Protein AF-A0A8H6K1X6-F1 (afdb_monomer)

Sequence (132 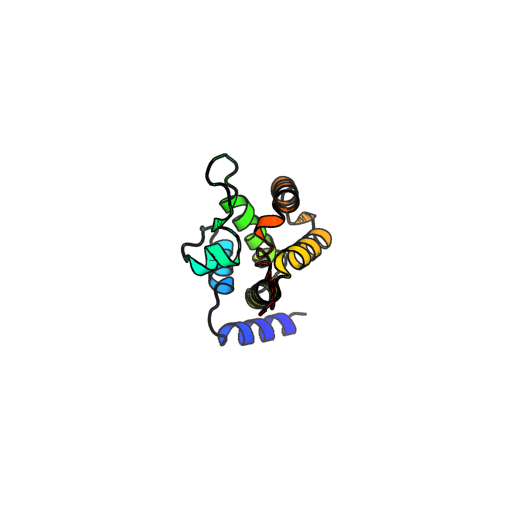aa):
DHDGIIAHKTACRNRPKTTADKIALAARKLSLPTDFEALDDYGFNLCNYGFYPRDDFILLTLYRNLIVHLLVTPHELDTWMKLGELYERIDAKIKARPDRFAPETLRWFAENEAVFKPEDSDDSDDMDSGDE

Foldseek 3Di:
DVVVVVVVVVVVVPDPDDLLNQLLVCLVVLHQRPDPVNCQLQLVVVWDCPDPPGRSSLSSPLSNLCCPVVVNDSVNCVVCSVVQNNLVVSVVSCVVCVVSHDPVSVVSSVVPVVSSGDPPPPPPPPPPPDDD

Radius of gyration: 17.41 Å; Cα contacts (8 Å, |Δi|>4): 111; chains: 1; bounding box: 44×34×60 Å

Mean predicted aligned error: 9.52 Å

Secondary structure (DSSP, 8-state):
--HHHHHHHHHTTSSPP-HHHHHHHHHHHT-----HHHHHHTTGGGS-TTSSSPHHHHHHHHHHIIIIIS---HHHHHHHHHTT-HHHHHHHHHHH-GGGS-HHHHHHHHH-GGGTS---------------

pLDDT: mean 81.53, std 15.99, range [44.44, 95.38]

Solvent-accessible surface area (backbone atoms only — not comparable to full-atom values): 7829 Å² total; per-residue (Å²): 126,71,65,65,57,54,56,50,56,55,60,67,68,76,52,83,86,50,50,33,45,50,48,50,52,17,28,75,67,77,41,82,73,87,50,69,67,39,28,52,75,67,21,51,72,70,37,56,85,84,51,88,78,47,39,53,59,45,52,41,49,51,51,22,32,39,39,72,74,66,61,48,43,44,62,59,51,40,50,26,46,78,68,59,37,38,47,64,55,50,50,53,52,38,73,76,46,53,89,69,53,55,72,66,49,54,51,49,52,72,75,44,53,73,43,40,43,72,80,75,76,78,80,74,78,74,76,81,81,71,92,130

Structure (mmCIF, N/CA/C/O backbone):
data_AF-A0A8H6K1X6-F1
#
_entry.id   AF-A0A8H6K1X6-F1
#
loop_
_atom_site.group_PDB
_atom_site.id
_atom_site.type_symbol
_atom_site.label_atom_id
_atom_site.label_alt_id
_atom_site.label_comp_id
_atom_site.label_asym_id
_atom_site.label_entity_id
_atom_site.label_seq_id
_atom_site.pdbx_PDB_ins_code
_atom_site.Cartn_x
_atom_site.Cartn_y
_atom_site.Cartn_z
_atom_site.occupancy
_atom_site.B_iso_or_equiv
_atom_site.auth_seq_id
_atom_site.auth_comp_id
_atom_site.auth_asym_id
_atom_site.auth_atom_id
_atom_site.pdbx_PDB_model_num
ATOM 1 N N . ASP A 1 1 ? -14.385 -19.433 -5.708 1.00 48.19 1 ASP A N 1
ATOM 2 C CA . ASP A 1 1 ? -15.309 -18.956 -4.664 1.00 48.19 1 ASP A CA 1
ATOM 3 C C . ASP A 1 1 ? -15.897 -17.587 -4.942 1.00 48.19 1 ASP A C 1
ATOM 5 O O . ASP A 1 1 ? -15.207 -16.587 -4.807 1.00 48.19 1 ASP A O 1
ATOM 9 N N . HIS A 1 2 ? -17.166 -17.542 -5.351 1.00 44.44 2 HIS A N 1
ATOM 10 C CA . HIS A 1 2 ? -17.943 -16.297 -5.431 1.00 44.44 2 HIS A CA 1
ATOM 11 C C . HIS A 1 2 ? -18.624 -15.955 -4.089 1.00 44.44 2 HIS A C 1
ATOM 13 O O . HIS A 1 2 ? -18.756 -14.777 -3.764 1.00 44.44 2 HIS A O 1
ATOM 19 N N . ASP A 1 3 ? -18.969 -16.957 -3.272 1.00 45.53 3 ASP A N 1
ATOM 20 C CA . ASP A 1 3 ? -19.626 -16.780 -1.967 1.00 45.53 3 ASP A CA 1
ATOM 21 C C . ASP A 1 3 ? -18.763 -16.044 -0.932 1.00 45.53 3 ASP A C 1
ATOM 23 O O . ASP A 1 3 ? -19.227 -15.095 -0.293 1.00 45.53 3 ASP A O 1
ATOM 27 N N . GLY A 1 4 ? -17.474 -16.385 -0.830 1.00 47.84 4 GLY A N 1
ATOM 28 C CA . GLY A 1 4 ? -16.546 -15.697 0.076 1.00 47.84 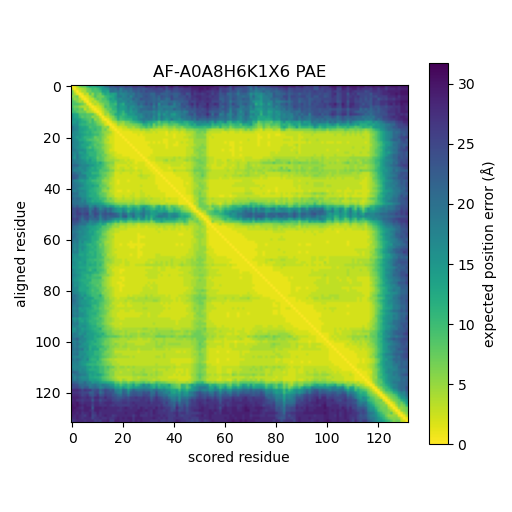4 GLY A CA 1
ATOM 29 C C . GLY A 1 4 ? -16.380 -14.201 -0.236 1.00 47.84 4 GLY A C 1
ATOM 30 O O . GLY A 1 4 ? -16.221 -13.384 0.670 1.00 47.84 4 GLY A O 1
ATOM 31 N N . ILE A 1 5 ? -16.503 -13.813 -1.511 1.00 52.94 5 ILE A N 1
ATOM 32 C CA . ILE A 1 5 ? -16.363 -12.419 -1.966 1.00 52.94 5 ILE A CA 1
ATOM 33 C C . ILE A 1 5 ? -17.585 -11.577 -1.553 1.00 52.94 5 ILE A C 1
ATOM 35 O O . ILE A 1 5 ? -17.444 -10.392 -1.232 1.00 52.94 5 ILE A O 1
ATOM 39 N N . ILE A 1 6 ? -18.787 -12.166 -1.534 1.00 56.28 6 ILE A N 1
ATOM 40 C CA . ILE A 1 6 ? -20.033 -11.468 -1.170 1.00 56.28 6 ILE A CA 1
ATOM 41 C C . ILE A 1 6 ? -20.145 -11.304 0.353 1.00 56.28 6 ILE A C 1
ATOM 43 O O . ILE A 1 6 ? -20.452 -10.204 0.829 1.00 56.28 6 ILE A O 1
ATOM 47 N N . ALA A 1 7 ? -19.821 -12.346 1.126 1.00 56.34 7 ALA A N 1
ATOM 48 C CA . ALA A 1 7 ? -19.815 -12.272 2.589 1.00 56.34 7 ALA A CA 1
ATOM 49 C C . ALA A 1 7 ? -18.802 -11.226 3.092 1.00 56.34 7 ALA A C 1
ATOM 51 O O . ALA A 1 7 ? -19.131 -10.374 3.922 1.00 56.34 7 ALA A O 1
ATOM 52 N N . HIS A 1 8 ? -17.609 -11.203 2.492 1.00 54.75 8 HIS A N 1
ATOM 53 C CA . HIS A 1 8 ? -16.573 -10.230 2.816 1.00 54.75 8 HIS A CA 1
ATOM 54 C C . HIS A 1 8 ? -16.977 -8.781 2.467 1.00 54.75 8 HIS A C 1
ATOM 56 O O . HIS A 1 8 ? -16.786 -7.869 3.275 1.00 54.75 8 HIS A O 1
ATOM 62 N N . LYS A 1 9 ? -17.603 -8.546 1.300 1.00 53.41 9 LYS A N 1
ATOM 63 C CA . LYS A 1 9 ? -18.116 -7.213 0.915 1.00 53.41 9 LYS A CA 1
ATOM 64 C C . LYS A 1 9 ? -19.128 -6.652 1.914 1.00 53.41 9 LYS A C 1
ATOM 66 O O . LYS A 1 9 ? -19.183 -5.438 2.102 1.00 53.41 9 LYS A O 1
ATOM 71 N N . THR A 1 10 ? -19.930 -7.520 2.522 1.00 56.00 10 THR A N 1
ATOM 72 C CA . THR A 1 10 ? -20.971 -7.122 3.477 1.00 56.00 10 THR A CA 1
ATOM 73 C C . THR A 1 10 ? -20.365 -6.796 4.844 1.00 56.00 10 THR A C 1
ATOM 75 O O . THR A 1 10 ? -20.689 -5.758 5.417 1.00 56.00 10 THR A O 1
ATOM 78 N N . ALA A 1 11 ? -19.404 -7.599 5.314 1.00 57.91 11 ALA A N 1
ATOM 79 C CA . ALA A 1 11 ? -18.666 -7.338 6.554 1.00 57.91 11 ALA A CA 1
ATOM 80 C C . ALA A 1 11 ? -17.832 -6.044 6.485 1.00 57.91 11 ALA A C 1
ATOM 82 O O . ALA A 1 11 ? -17.849 -5.239 7.415 1.00 57.91 11 ALA A O 1
ATOM 83 N N . CYS A 1 12 ? -17.187 -5.772 5.346 1.00 54.72 12 CYS A N 1
ATOM 84 C CA . CYS A 1 12 ? -16.440 -4.529 5.135 1.00 54.72 12 CYS A CA 1
ATOM 85 C C . CYS A 1 12 ? -17.311 -3.264 5.095 1.00 54.72 12 CYS A C 1
ATOM 87 O O . CYS A 1 12 ? -16.778 -2.165 5.219 1.00 54.72 12 CYS A O 1
ATOM 89 N N . ARG A 1 13 ? -18.633 -3.378 4.912 1.00 57.31 13 ARG A N 1
ATOM 90 C CA . ARG A 1 13 ? -19.526 -2.216 4.769 1.00 57.31 13 ARG A CA 1
ATOM 91 C C . ARG A 1 13 ? -19.979 -1.611 6.102 1.00 57.31 13 ARG A C 1
ATOM 93 O O . ARG A 1 13 ? -20.333 -0.439 6.115 1.00 57.31 13 ARG A O 1
ATOM 100 N N . ASN A 1 14 ? -19.947 -2.389 7.188 1.00 64.06 14 ASN A N 1
ATOM 101 C CA . ASN A 1 14 ? -20.456 -1.995 8.512 1.00 64.06 14 ASN A CA 1
ATOM 102 C C . ASN A 1 14 ? -19.356 -1.735 9.552 1.00 64.06 14 ASN A C 1
ATOM 104 O O . ASN A 1 14 ? -19.660 -1.458 10.710 1.00 64.06 14 ASN A O 1
ATOM 108 N N . ARG A 1 15 ? -18.084 -1.836 9.161 1.00 70.25 15 ARG A N 1
ATOM 109 C CA . ARG A 1 15 ? -16.957 -1.545 10.049 1.00 70.25 15 ARG A CA 1
ATOM 110 C C . ARG A 1 15 ? -16.674 -0.034 10.114 1.00 70.25 15 ARG A C 1
ATOM 112 O O . ARG A 1 15 ? -16.996 0.676 9.156 1.00 70.25 15 ARG A O 1
ATOM 119 N N . PRO A 1 16 ? -16.054 0.465 11.199 1.00 76.81 16 PRO A N 1
ATOM 120 C CA . PRO A 1 16 ? -15.550 1.833 11.235 1.00 76.81 16 PRO A CA 1
ATOM 121 C C . PRO A 1 16 ? -14.569 2.041 10.079 1.00 76.81 16 PRO A C 1
ATOM 123 O O . PRO A 1 16 ? -13.739 1.170 9.818 1.00 76.81 16 PRO A O 1
ATOM 126 N N . LYS A 1 17 ? -14.668 3.177 9.380 1.00 82.25 17 LYS A N 1
ATOM 127 C CA . LYS A 1 17 ? -13.692 3.526 8.342 1.00 82.25 17 LYS A CA 1
ATOM 128 C C . LYS A 1 17 ? -12.340 3.767 8.999 1.00 82.25 17 LYS A C 1
ATOM 130 O O . LYS A 1 17 ? -12.258 4.613 9.887 1.00 82.25 17 LYS A O 1
ATOM 135 N N . THR A 1 18 ? -11.311 3.073 8.538 1.00 90.69 18 THR A N 1
ATOM 136 C CA . THR A 1 18 ? -9.938 3.258 9.021 1.00 90.69 18 THR A CA 1
ATOM 137 C C . THR A 1 18 ? -9.101 4.040 8.011 1.00 90.69 18 THR A C 1
ATOM 139 O O . THR A 1 18 ? -9.555 4.341 6.900 1.00 90.69 18 THR A O 1
ATOM 142 N N . THR A 1 19 ? -7.872 4.395 8.374 1.00 92.00 19 THR A N 1
ATOM 143 C CA . THR A 1 19 ? -6.892 5.002 7.459 1.00 92.00 19 THR A CA 1
ATOM 144 C C . THR A 1 19 ? -6.629 4.119 6.235 1.00 92.00 19 THR A C 1
ATOM 146 O O . THR A 1 19 ? -6.544 4.624 5.114 1.00 92.00 19 THR A O 1
ATOM 149 N N . ALA A 1 20 ? -6.689 2.794 6.400 1.00 93.50 20 ALA A N 1
ATOM 150 C CA . ALA A 1 20 ? -6.627 1.824 5.306 1.00 93.50 20 ALA A CA 1
ATOM 151 C C . ALA A 1 20 ? -7.738 2.015 4.260 1.00 93.50 20 ALA A C 1
ATOM 153 O O . ALA A 1 20 ? -7.506 1.857 3.060 1.00 93.50 20 ALA A O 1
ATOM 154 N N . ASP A 1 21 ? -8.961 2.366 4.683 1.00 92.56 21 ASP A N 1
ATOM 155 C CA . ASP A 1 21 ? -10.063 2.645 3.753 1.00 92.56 21 ASP A CA 1
ATOM 156 C C . ASP A 1 21 ? -9.790 3.910 2.929 1.00 92.56 21 ASP A C 1
ATOM 158 O O . ASP A 1 21 ? -10.169 3.978 1.753 1.00 92.56 21 ASP A O 1
ATOM 162 N N . LYS A 1 22 ? -9.108 4.898 3.522 1.00 93.75 22 LYS A N 1
ATOM 163 C CA . LYS A 1 22 ? -8.698 6.132 2.840 1.00 93.75 22 LYS A CA 1
ATOM 164 C C . LYS A 1 22 ? -7.627 5.822 1.787 1.00 93.75 22 LYS A C 1
ATOM 166 O O . LYS A 1 22 ? -7.799 6.224 0.633 1.00 93.75 22 LYS A O 1
ATOM 171 N N . ILE A 1 23 ? -6.613 5.018 2.130 1.00 94.12 23 ILE A N 1
ATOM 172 C CA . ILE A 1 23 ? -5.607 4.526 1.172 1.00 94.12 23 ILE A CA 1
ATOM 173 C C . ILE A 1 23 ? -6.254 3.705 0.063 1.00 94.12 23 ILE A C 1
ATOM 175 O O . ILE A 1 23 ? -5.981 3.926 -1.116 1.00 94.12 23 ILE A O 1
ATOM 179 N N . ALA A 1 24 ? -7.179 2.806 0.400 1.00 93.00 24 ALA A N 1
ATOM 180 C CA . ALA A 1 24 ? -7.838 1.993 -0.609 1.00 93.00 24 ALA A CA 1
ATOM 181 C C . ALA A 1 24 ? -8.686 2.815 -1.580 1.00 93.00 24 ALA A C 1
ATOM 183 O O . ALA A 1 24 ? -8.737 2.510 -2.776 1.00 93.00 24 ALA A O 1
ATOM 184 N N . LEU A 1 25 ? -9.336 3.874 -1.096 1.00 93.19 25 LEU A N 1
ATOM 185 C CA . LEU A 1 25 ? -10.061 4.808 -1.948 1.00 93.19 25 LEU A CA 1
ATOM 186 C C . LEU A 1 25 ? -9.110 5.588 -2.867 1.00 93.19 25 LEU A C 1
ATOM 188 O O . LEU A 1 25 ? -9.385 5.686 -4.065 1.00 93.19 25 LEU A O 1
ATOM 192 N N . ALA A 1 26 ? -8.010 6.105 -2.318 1.00 92.94 26 ALA A N 1
ATOM 193 C CA . ALA A 1 26 ? -6.971 6.838 -3.037 1.00 92.94 26 ALA A CA 1
ATOM 194 C C . ALA A 1 26 ? -6.344 5.979 -4.153 1.00 92.94 26 ALA A C 1
ATOM 196 O O . ALA A 1 26 ? -6.370 6.348 -5.330 1.00 92.94 26 ALA A O 1
ATOM 197 N N . ALA A 1 27 ? -5.919 4.762 -3.811 1.00 93.56 27 ALA A N 1
ATOM 198 C CA . ALA A 1 27 ? -5.325 3.795 -4.728 1.00 93.56 27 ALA A CA 1
ATOM 199 C C . ALA A 1 27 ? -6.274 3.390 -5.870 1.00 93.56 27 ALA A C 1
ATOM 201 O O . ALA A 1 27 ? -5.864 3.297 -7.029 1.00 93.56 27 ALA A O 1
ATOM 202 N N . ARG A 1 28 ? -7.570 3.201 -5.579 1.00 91.88 28 ARG A N 1
ATOM 203 C CA . ARG A 1 28 ? -8.588 2.910 -6.607 1.00 91.88 28 ARG A CA 1
ATOM 204 C C . ARG A 1 28 ? -8.820 4.080 -7.557 1.00 91.88 28 ARG A C 1
ATOM 206 O O . ARG A 1 28 ? -9.112 3.853 -8.729 1.00 91.88 28 ARG A O 1
ATOM 213 N N . LYS A 1 29 ? -8.720 5.310 -7.052 1.00 92.25 29 LYS A N 1
ATOM 214 C CA . LYS A 1 29 ? -8.906 6.541 -7.828 1.00 92.25 29 LYS A CA 1
ATOM 215 C C . LYS A 1 29 ? -7.641 7.013 -8.538 1.00 92.25 29 LYS A C 1
ATOM 217 O O . LYS A 1 29 ? -7.743 7.954 -9.317 1.00 92.25 29 LYS A O 1
ATOM 222 N N . LEU A 1 30 ? -6.489 6.378 -8.290 1.00 89.94 30 LEU A N 1
ATOM 223 C CA . LEU A 1 30 ? -5.181 6.871 -8.738 1.00 89.94 30 LEU A CA 1
ATOM 224 C C . LEU A 1 30 ? -4.942 8.331 -8.309 1.00 89.94 30 LEU A C 1
ATOM 226 O O . LEU A 1 30 ? -4.379 9.131 -9.050 1.00 89.94 30 LEU A O 1
ATOM 230 N N . SER A 1 31 ? -5.397 8.678 -7.106 1.00 93.12 31 SER A N 1
ATOM 231 C CA . SER A 1 31 ? -5.205 9.993 -6.497 1.00 93.12 31 SER A CA 1
ATOM 232 C C . SER A 1 31 ? -4.390 9.838 -5.224 1.00 93.12 31 SER A C 1
ATOM 234 O O . SER A 1 31 ? -4.642 8.894 -4.479 1.00 93.12 31 SER A O 1
ATOM 236 N N . LEU A 1 32 ? -3.473 10.763 -4.945 1.00 88.38 32 LEU A N 1
ATOM 237 C CA . LEU A 1 32 ? -2.723 10.752 -3.690 1.00 88.38 32 LEU A CA 1
ATOM 238 C C . LEU A 1 32 ? -3.669 10.881 -2.480 1.00 88.38 32 LEU A C 1
ATOM 240 O O . LEU A 1 32 ? -4.692 11.573 -2.582 1.00 88.38 32 LEU A O 1
ATOM 244 N N . PRO A 1 33 ? -3.369 10.216 -1.350 1.00 90.00 33 PRO A N 1
ATOM 245 C CA . PRO A 1 33 ? -4.098 10.445 -0.112 1.00 90.00 33 PRO A CA 1
ATOM 246 C C . PRO A 1 33 ? -3.879 11.887 0.361 1.00 90.00 33 PRO A C 1
ATOM 248 O O . PRO A 1 33 ? -2.831 12.477 0.130 1.00 90.00 33 PRO A O 1
ATOM 251 N N . THR A 1 34 ? -4.875 12.462 1.029 1.00 89.56 34 THR A N 1
ATOM 252 C CA . THR A 1 34 ? -4.790 13.819 1.606 1.00 89.56 34 THR A CA 1
ATOM 253 C C . THR A 1 34 ? -4.935 13.818 3.123 1.00 89.56 34 THR A C 1
ATOM 255 O O . THR A 1 34 ? -4.933 14.870 3.750 1.00 89.56 34 THR A O 1
ATOM 258 N N . ASP A 1 35 ? -5.177 12.648 3.702 1.00 91.88 35 ASP A N 1
ATOM 259 C CA . ASP A 1 35 ? -5.427 12.481 5.122 1.00 91.88 35 ASP A CA 1
ATOM 260 C C . ASP A 1 35 ? -4.106 12.218 5.838 1.00 91.88 35 ASP A C 1
ATOM 262 O O . ASP A 1 35 ? -3.455 11.224 5.541 1.00 91.88 35 ASP A O 1
ATOM 266 N N . PHE A 1 36 ? -3.717 13.111 6.749 1.00 88.88 36 PHE A N 1
ATOM 267 C CA . PHE A 1 36 ? -2.400 13.079 7.392 1.00 88.88 36 PHE A CA 1
ATOM 268 C C . PHE A 1 36 ? -2.121 11.779 8.148 1.00 88.88 36 PHE A C 1
ATOM 270 O O . PHE A 1 36 ? -1.032 11.240 8.020 1.00 88.88 36 PHE A O 1
ATOM 277 N N . GLU A 1 37 ? -3.113 11.254 8.867 1.00 90.12 37 GLU A N 1
ATOM 278 C CA . GLU A 1 37 ? -3.000 9.989 9.603 1.00 90.12 37 GLU A CA 1
ATOM 279 C C . GLU A 1 37 ? -2.757 8.818 8.637 1.00 90.12 37 GLU A C 1
ATOM 281 O O . GLU A 1 37 ? -1.836 8.035 8.815 1.00 90.12 37 GLU A O 1
ATOM 286 N N . ALA A 1 38 ? -3.508 8.749 7.532 1.00 91.62 38 ALA A N 1
ATOM 287 C CA . ALA A 1 38 ? -3.285 7.721 6.516 1.00 91.62 38 ALA A CA 1
ATOM 288 C C . ALA A 1 38 ? -1.967 7.889 5.746 1.00 91.62 38 ALA A C 1
ATOM 290 O O . ALA A 1 38 ? -1.437 6.906 5.234 1.00 91.62 38 ALA A O 1
ATOM 291 N N . LEU A 1 39 ? -1.459 9.114 5.607 1.00 90.75 39 LEU A N 1
ATOM 292 C CA . LEU A 1 39 ? -0.151 9.342 4.998 1.00 90.75 39 LEU A CA 1
ATOM 293 C C . LEU A 1 39 ? 0.976 8.823 5.896 1.00 90.75 39 LEU A C 1
ATOM 295 O O . LEU A 1 39 ? 1.951 8.281 5.379 1.00 90.75 39 LEU A O 1
ATOM 299 N N . ASP A 1 40 ? 0.818 8.961 7.209 1.00 90.25 40 ASP A N 1
ATOM 300 C CA . ASP A 1 40 ? 1.775 8.498 8.208 1.00 90.25 40 ASP A CA 1
ATOM 301 C C . ASP A 1 40 ? 1.770 6.970 8.324 1.00 90.25 40 ASP A C 1
ATOM 303 O O . ASP A 1 40 ? 2.762 6.327 7.986 1.00 90.25 40 ASP A O 1
ATOM 307 N N . ASP A 1 41 ? 0.602 6.388 8.624 1.00 90.75 41 ASP A N 1
ATOM 308 C CA . ASP A 1 41 ? 0.385 4.945 8.825 1.00 90.75 41 ASP A CA 1
ATOM 309 C C . ASP A 1 41 ? 0.899 4.066 7.672 1.00 90.75 41 ASP A C 1
ATOM 311 O O . ASP A 1 41 ? 1.191 2.884 7.849 1.00 90.75 41 ASP A O 1
ATOM 315 N N . TYR A 1 42 ? 0.924 4.617 6.457 1.00 91.50 42 TYR A N 1
ATOM 316 C CA . TYR A 1 42 ? 1.245 3.884 5.232 1.00 91.50 42 TYR A CA 1
ATOM 317 C C . TYR A 1 42 ? 2.519 4.368 4.542 1.00 91.50 42 TYR A C 1
ATOM 319 O O . TYR A 1 42 ? 2.774 3.942 3.410 1.00 91.50 42 TYR A O 1
ATOM 327 N N . GLY A 1 43 ? 3.299 5.230 5.202 1.00 89.56 43 GLY A N 1
ATOM 328 C CA . GLY A 1 43 ? 4.649 5.600 4.777 1.00 89.56 43 GLY A CA 1
ATOM 329 C C . GLY A 1 43 ? 4.731 6.660 3.671 1.00 89.56 43 GLY A C 1
ATOM 330 O O . GLY A 1 43 ? 5.805 6.925 3.132 1.00 89.56 43 GLY A O 1
ATOM 331 N N . PHE A 1 44 ? 3.626 7.326 3.326 1.00 89.75 44 PHE A N 1
ATOM 332 C CA . PHE A 1 44 ? 3.656 8.432 2.360 1.00 89.75 44 PHE A CA 1
ATOM 333 C C . PHE A 1 44 ? 4.403 9.660 2.902 1.00 89.75 44 PHE A C 1
ATOM 335 O O . PHE A 1 44 ? 4.992 10.404 2.120 1.00 89.75 44 PHE A O 1
ATOM 342 N N . ASN A 1 45 ? 4.427 9.870 4.223 1.00 87.62 45 ASN A N 1
ATOM 343 C CA . ASN A 1 45 ? 5.232 10.935 4.839 1.00 87.62 45 ASN A CA 1
ATOM 344 C C . ASN A 1 45 ? 6.746 10.689 4.714 1.00 87.62 45 ASN A C 1
ATOM 346 O O . ASN A 1 45 ? 7.517 11.646 4.723 1.00 87.62 45 ASN A O 1
ATOM 350 N N . LEU A 1 46 ? 7.157 9.428 4.554 1.00 85.31 46 LEU A N 1
ATOM 351 C CA . LEU A 1 46 ? 8.556 9.013 4.427 1.00 85.31 46 LEU A CA 1
ATOM 352 C C . LEU A 1 46 ? 9.048 9.004 2.969 1.00 85.31 46 LEU A C 1
ATOM 354 O O . LEU A 1 46 ? 10.237 8.825 2.716 1.00 85.31 46 LEU A O 1
ATOM 358 N N . CYS A 1 47 ? 8.149 9.208 2.001 1.00 84.00 47 CYS A N 1
ATOM 359 C CA . CYS A 1 47 ? 8.498 9.284 0.585 1.00 84.00 47 CYS A CA 1
ATOM 360 C C . CYS A 1 47 ? 9.320 10.545 0.282 1.00 84.00 47 CYS A C 1
ATOM 362 O O . CYS A 1 47 ? 8.976 11.648 0.715 1.00 84.00 47 CYS A O 1
ATOM 364 N N . ASN A 1 48 ? 10.377 10.418 -0.526 1.00 72.19 48 ASN A N 1
ATOM 365 C CA . ASN A 1 48 ? 11.163 11.572 -0.934 1.00 72.19 48 ASN A CA 1
ATOM 366 C C . ASN A 1 48 ? 10.461 12.313 -2.084 1.00 72.19 48 ASN A C 1
ATOM 368 O O . ASN A 1 48 ? 10.350 11.830 -3.210 1.00 72.19 48 ASN A O 1
ATOM 372 N N . TYR A 1 49 ? 10.015 13.540 -1.818 1.00 65.94 49 TYR A N 1
ATOM 373 C CA . TYR A 1 49 ? 9.345 14.390 -2.810 1.00 65.94 49 TYR A CA 1
ATOM 374 C C . TYR A 1 49 ? 10.309 15.018 -3.839 1.00 65.94 49 TYR A C 1
ATOM 376 O O . TYR A 1 49 ? 9.868 15.739 -4.739 1.00 65.94 49 TYR A O 1
ATOM 384 N N . GLY A 1 50 ? 11.621 14.794 -3.693 1.00 51.66 50 GLY A N 1
ATOM 385 C CA . GLY A 1 50 ? 12.666 15.581 -4.348 1.00 51.66 50 GLY A CA 1
ATOM 386 C C . GLY A 1 50 ? 13.034 15.204 -5.787 1.00 51.66 50 GLY A C 1
ATOM 387 O O . GLY A 1 50 ? 13.508 16.080 -6.509 1.00 51.66 50 GLY A O 1
ATOM 388 N N . PHE A 1 51 ? 12.835 13.961 -6.244 1.00 54.38 51 PHE A N 1
ATOM 389 C CA . PHE A 1 51 ? 13.280 13.526 -7.581 1.00 54.38 51 PHE A CA 1
ATOM 390 C C . PHE A 1 51 ? 12.295 12.577 -8.277 1.00 54.38 51 PHE A C 1
ATOM 392 O O . PHE A 1 51 ? 11.472 11.935 -7.640 1.00 54.38 51 PHE A O 1
ATOM 399 N N . TYR A 1 52 ? 12.343 12.546 -9.615 1.00 52.56 52 TYR A N 1
ATOM 400 C CA . TYR A 1 52 ? 11.536 11.648 -10.445 1.00 52.56 52 TYR A CA 1
ATOM 401 C C . TYR A 1 52 ? 12.221 10.276 -10.575 1.00 52.56 52 TYR A C 1
ATOM 403 O O . TYR A 1 52 ? 13.428 10.255 -10.832 1.00 52.56 52 TYR A O 1
ATOM 411 N N . PRO A 1 53 ? 11.482 9.153 -10.516 1.00 60.69 53 PRO A N 1
ATOM 412 C CA . PRO A 1 53 ? 10.037 9.034 -10.277 1.00 60.69 53 PRO A CA 1
ATOM 413 C C . PRO A 1 53 ? 9.657 9.441 -8.850 1.00 60.69 53 PRO A C 1
ATOM 415 O O . PRO A 1 53 ? 10.406 9.185 -7.919 1.00 60.69 53 PRO A O 1
ATOM 418 N N . ARG A 1 54 ? 8.498 10.094 -8.685 1.00 80.88 54 ARG A N 1
ATOM 419 C CA . ARG A 1 54 ? 8.053 10.499 -7.348 1.00 80.88 54 ARG A CA 1
ATOM 420 C C . ARG A 1 54 ? 7.668 9.258 -6.539 1.00 80.88 54 ARG A C 1
ATOM 422 O O . ARG A 1 54 ? 6.783 8.504 -6.956 1.00 80.88 54 ARG A O 1
ATOM 429 N N . ASP A 1 55 ? 8.332 9.074 -5.404 1.00 84.81 55 ASP A N 1
ATOM 430 C CA . ASP A 1 55 ? 8.173 7.922 -4.508 1.00 84.81 55 ASP A CA 1
ATOM 431 C C . ASP A 1 55 ? 6.713 7.697 -4.090 1.00 84.81 55 ASP A C 1
ATOM 433 O O . ASP A 1 55 ? 6.220 6.570 -4.092 1.00 84.81 55 ASP A O 1
ATOM 437 N N . ASP A 1 56 ? 5.977 8.783 -3.844 1.00 87.88 56 ASP A N 1
ATOM 438 C CA . ASP A 1 56 ? 4.558 8.766 -3.479 1.00 87.88 56 ASP A CA 1
ATOM 439 C C . ASP A 1 56 ? 3.669 8.094 -4.547 1.00 87.88 56 ASP A C 1
ATOM 441 O O . ASP A 1 56 ? 2.735 7.353 -4.224 1.00 87.88 56 ASP A O 1
ATOM 445 N N . PHE A 1 57 ? 3.975 8.282 -5.833 1.00 89.94 57 PHE A N 1
ATOM 446 C CA . PHE A 1 57 ? 3.277 7.631 -6.941 1.00 89.94 57 PHE A CA 1
ATOM 447 C C . PHE A 1 57 ? 3.661 6.158 -7.090 1.00 89.94 57 PHE A C 1
ATOM 449 O O . PHE A 1 57 ? 2.801 5.343 -7.457 1.00 89.94 57 PHE A O 1
ATOM 456 N N . ILE A 1 58 ? 4.915 5.795 -6.807 1.00 91.31 58 ILE A N 1
ATOM 457 C CA . ILE A 1 58 ? 5.341 4.389 -6.796 1.00 91.31 58 ILE A CA 1
ATOM 458 C C . ILE A 1 58 ? 4.622 3.650 -5.666 1.00 91.31 58 ILE A C 1
ATOM 460 O O . ILE A 1 58 ? 4.006 2.607 -5.913 1.00 91.31 58 ILE A O 1
ATOM 464 N N . LEU A 1 59 ? 4.605 4.233 -4.469 1.00 92.75 59 LEU A N 1
ATOM 465 C CA . LEU A 1 59 ? 3.911 3.704 -3.301 1.00 92.75 59 LEU A CA 1
ATOM 466 C C . LEU A 1 59 ? 2.396 3.592 -3.538 1.00 92.75 59 LEU A C 1
ATOM 468 O O . LEU A 1 59 ? 1.791 2.546 -3.286 1.00 92.75 59 LEU A O 1
ATOM 472 N N . LEU A 1 60 ? 1.770 4.617 -4.127 1.00 93.50 60 LEU A N 1
ATOM 473 C CA . LEU A 1 60 ? 0.356 4.568 -4.514 1.00 93.50 60 LEU A CA 1
ATOM 474 C C . LEU A 1 60 ? 0.075 3.432 -5.509 1.00 93.50 60 LEU A C 1
ATOM 476 O O . LEU A 1 60 ? -0.943 2.740 -5.406 1.00 93.50 60 LEU A O 1
ATOM 480 N N . THR A 1 61 ? 0.973 3.229 -6.475 1.00 92.81 61 THR A N 1
ATOM 481 C CA . THR A 1 61 ? 0.857 2.157 -7.473 1.00 92.81 61 THR A CA 1
ATOM 482 C C . THR A 1 61 ? 0.994 0.781 -6.826 1.00 92.81 61 THR A C 1
ATOM 484 O O . THR A 1 61 ? 0.228 -0.126 -7.160 1.00 92.81 61 TH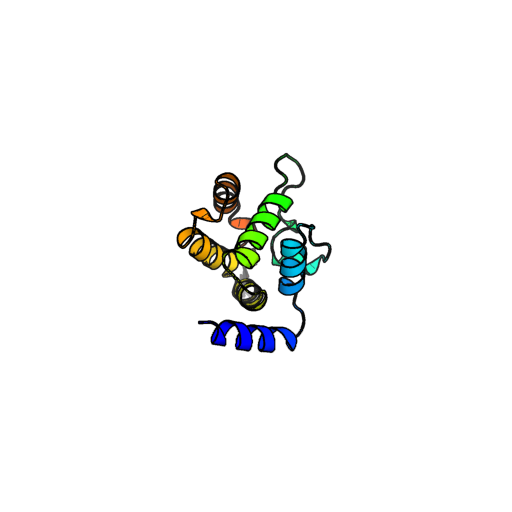R A O 1
ATOM 487 N N . LEU A 1 62 ? 1.899 0.633 -5.856 1.00 94.56 62 LEU A N 1
ATOM 488 C CA . LEU A 1 62 ? 2.043 -0.580 -5.056 1.00 94.56 62 LEU A CA 1
ATOM 489 C C . LEU A 1 62 ? 0.736 -0.912 -4.319 1.00 94.56 62 LEU A C 1
ATOM 491 O O . LEU A 1 62 ? 0.192 -2.006 -4.508 1.00 94.56 62 LEU A O 1
ATOM 495 N N . TYR A 1 63 ? 0.160 0.045 -3.584 1.00 95.38 63 TYR A N 1
ATOM 496 C CA . TYR A 1 63 ? -1.117 -0.159 -2.889 1.00 95.38 63 TYR A CA 1
ATOM 497 C C . TYR A 1 63 ? -2.270 -0.444 -3.854 1.00 95.38 63 TYR A C 1
ATOM 499 O O . TYR A 1 63 ? -3.107 -1.315 -3.599 1.00 95.38 63 TYR A O 1
ATOM 507 N N . ARG A 1 64 ? -2.301 0.216 -5.016 1.00 94.44 64 ARG A N 1
ATOM 508 C CA . ARG A 1 64 ? -3.290 -0.082 -6.059 1.00 94.44 64 ARG A CA 1
ATOM 509 C C . ARG A 1 64 ? -3.178 -1.520 -6.539 1.00 94.44 64 ARG A C 1
ATOM 511 O O . ARG A 1 64 ? -4.209 -2.178 -6.679 1.00 94.44 64 ARG A O 1
ATOM 518 N N . ASN A 1 65 ? -1.971 -2.014 -6.788 1.00 93.50 65 ASN A N 1
ATOM 519 C CA . ASN A 1 65 ? -1.779 -3.379 -7.262 1.00 93.50 65 ASN A CA 1
ATOM 520 C C . ASN A 1 65 ? -2.209 -4.400 -6.202 1.00 93.50 65 ASN A C 1
ATOM 522 O O . ASN A 1 65 ? -2.917 -5.354 -6.533 1.00 93.50 65 ASN A O 1
ATOM 526 N N . LEU A 1 66 ? -1.908 -4.146 -4.926 1.00 94.06 66 LEU A N 1
ATOM 527 C CA . LEU A 1 66 ? -2.402 -4.961 -3.815 1.00 94.06 66 LEU A CA 1
ATOM 528 C C . LEU A 1 66 ? -3.938 -5.010 -3.788 1.00 94.06 66 LEU A C 1
ATOM 530 O O . LEU A 1 66 ? -4.527 -6.089 -3.788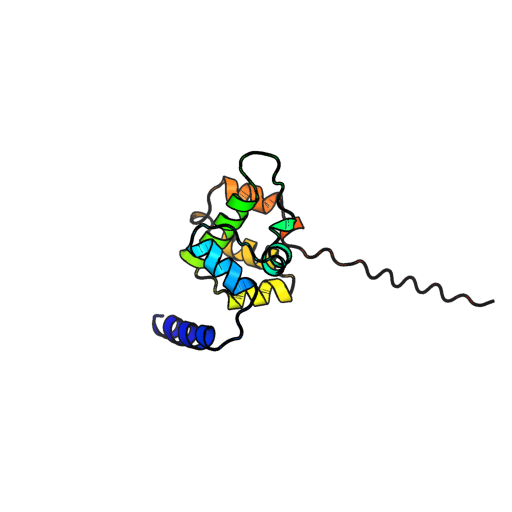 1.00 94.06 66 LEU A O 1
ATOM 534 N N . ILE A 1 67 ? -4.601 -3.855 -3.835 1.00 93.50 67 ILE A N 1
ATOM 535 C CA . ILE A 1 67 ? -6.057 -3.761 -3.647 1.00 93.50 67 ILE A CA 1
ATOM 536 C C . ILE A 1 67 ? -6.847 -4.211 -4.879 1.00 93.50 67 ILE A C 1
ATOM 538 O O . ILE A 1 67 ? -7.874 -4.878 -4.759 1.00 93.50 67 ILE A O 1
ATOM 542 N N . VAL A 1 68 ? -6.413 -3.813 -6.075 1.00 91.19 68 VAL A N 1
ATOM 543 C CA . VAL A 1 68 ? -7.163 -4.031 -7.321 1.00 91.19 68 VAL A CA 1
ATOM 544 C C . VAL A 1 68 ? -6.800 -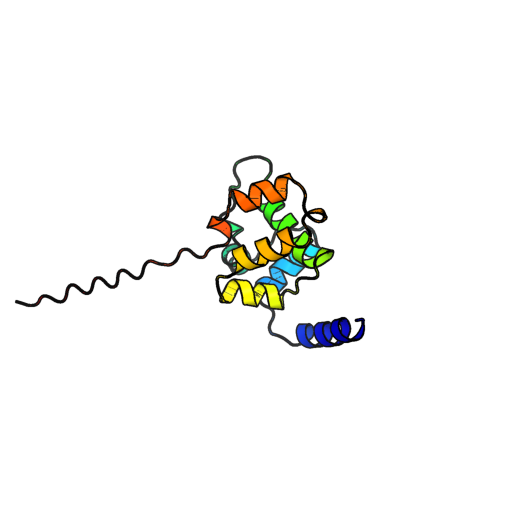5.365 -7.960 1.00 91.19 68 VAL A C 1
ATOM 546 O O . VAL A 1 68 ? -7.684 -6.055 -8.465 1.00 91.19 68 VAL A O 1
ATOM 549 N N . HIS A 1 69 ? -5.518 -5.738 -7.953 1.00 90.00 69 HIS A N 1
ATOM 550 C CA . HIS A 1 69 ? -5.044 -6.929 -8.658 1.00 90.00 69 HIS A CA 1
ATOM 551 C C . HIS A 1 69 ? -4.874 -8.138 -7.740 1.00 90.00 69 HIS A C 1
ATOM 553 O O . HIS A 1 69 ? -5.133 -9.257 -8.182 1.00 90.00 69 HIS A O 1
ATOM 559 N N . LEU A 1 70 ? -4.490 -7.928 -6.478 1.00 91.12 70 LEU A N 1
ATOM 560 C CA . LEU A 1 70 ? -4.339 -9.003 -5.490 1.00 91.12 70 LEU A CA 1
ATOM 561 C C . LEU A 1 70 ? -5.495 -9.087 -4.488 1.00 91.12 70 LEU A C 1
ATOM 563 O O . LEU A 1 70 ? -5.461 -9.932 -3.596 1.00 91.12 70 LEU A O 1
ATOM 567 N N . LEU A 1 71 ? -6.523 -8.252 -4.676 1.00 91.75 71 LEU A N 1
ATOM 568 C CA . LEU A 1 71 ? -7.749 -8.216 -3.878 1.00 91.75 71 LEU A CA 1
ATOM 569 C C . LEU A 1 71 ? -7.499 -8.054 -2.374 1.00 91.75 71 LEU A C 1
ATOM 571 O O . LEU A 1 71 ? -8.324 -8.488 -1.575 1.00 91.75 71 LEU A O 1
ATOM 575 N N . VAL A 1 72 ? -6.387 -7.416 -1.993 1.00 92.06 72 VAL A N 1
ATOM 576 C CA . VAL A 1 72 ? -6.120 -7.061 -0.599 1.00 92.06 72 VAL A CA 1
ATOM 577 C C . VAL A 1 72 ? -7.175 -6.069 -0.151 1.00 92.06 72 VAL A C 1
ATOM 579 O O . VAL A 1 72 ? -7.422 -5.029 -0.771 1.00 92.06 72 VAL A O 1
ATOM 582 N N . THR A 1 73 ? -7.839 -6.423 0.929 1.00 91.75 73 THR A N 1
ATOM 583 C CA . THR A 1 73 ? -8.953 -5.652 1.4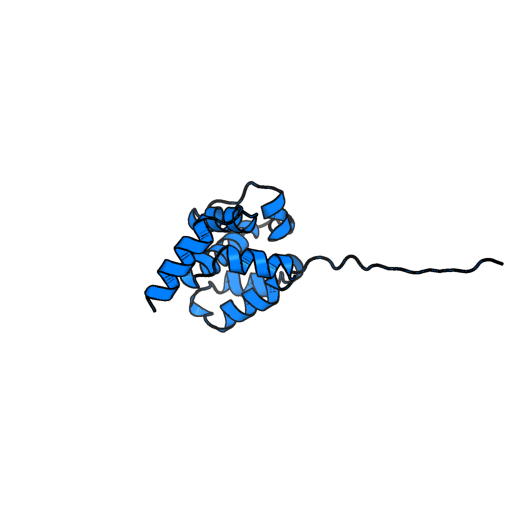46 1.00 91.75 73 THR A CA 1
ATOM 584 C C . THR A 1 73 ? -8.404 -4.572 2.373 1.00 91.75 73 THR A C 1
ATOM 586 O O . THR A 1 73 ? -7.388 -4.788 3.036 1.00 91.75 73 THR A O 1
ATOM 589 N N . PRO A 1 74 ? -9.061 -3.407 2.489 1.00 92.25 74 PRO A N 1
ATOM 590 C CA . PRO A 1 74 ? -8.629 -2.414 3.466 1.00 92.25 74 PRO A CA 1
ATOM 591 C C . PRO A 1 74 ? -8.750 -2.920 4.913 1.00 92.25 74 PRO A C 1
ATOM 593 O O . PRO A 1 74 ? -8.308 -2.243 5.826 1.00 92.25 74 PRO A O 1
ATOM 596 N N . HIS A 1 75 ? -9.365 -4.080 5.166 1.00 90.38 75 HIS A N 1
ATOM 597 C CA . HIS A 1 75 ? -9.312 -4.718 6.477 1.00 90.38 75 HIS A CA 1
ATOM 598 C C . HIS A 1 75 ? -8.019 -5.470 6.712 1.00 90.38 75 HIS A C 1
ATOM 600 O O . HIS A 1 75 ? -7.384 -5.236 7.730 1.00 90.38 75 HIS A O 1
ATOM 606 N N . GLU A 1 76 ? -7.610 -6.304 5.760 1.00 92.06 76 GLU A N 1
ATOM 607 C CA . GLU A 1 76 ? -6.306 -6.960 5.829 1.00 92.06 76 GLU A CA 1
ATOM 608 C C . GLU A 1 76 ? -5.187 -5.926 5.937 1.00 92.06 76 GLU A C 1
ATOM 610 O O . GLU A 1 76 ? -4.316 -6.067 6.784 1.00 92.06 76 GLU A O 1
ATOM 615 N N . LEU A 1 77 ? -5.261 -4.856 5.140 1.00 92.88 77 LEU A N 1
ATOM 616 C CA . LEU A 1 77 ? -4.257 -3.799 5.143 1.00 92.88 77 LEU A CA 1
ATOM 617 C C . LEU A 1 77 ? -4.169 -3.076 6.504 1.00 92.88 77 LEU A C 1
ATOM 619 O O . LEU A 1 77 ? -3.076 -2.897 7.028 1.00 92.88 77 LEU A O 1
ATOM 623 N N . ASP A 1 78 ? -5.319 -2.741 7.100 1.00 92.44 78 ASP A N 1
ATOM 624 C CA . ASP A 1 78 ? -5.408 -2.163 8.451 1.00 92.44 78 ASP A CA 1
ATOM 625 C C . ASP A 1 78 ? -4.832 -3.096 9.522 1.00 92.44 78 ASP A C 1
ATOM 627 O O . ASP A 1 78 ? -4.149 -2.655 10.442 1.00 92.44 78 ASP A O 1
ATOM 631 N N . THR A 1 79 ? -5.100 -4.398 9.401 1.00 92.19 79 THR A N 1
ATOM 632 C CA . THR A 1 79 ? -4.564 -5.408 10.314 1.00 92.19 79 THR A CA 1
ATOM 633 C C . THR A 1 79 ? -3.050 -5.523 10.190 1.00 92.19 79 THR A C 1
ATOM 635 O O . THR A 1 79 ? -2.382 -5.584 11.213 1.00 92.19 79 THR A O 1
ATOM 638 N N . TRP A 1 80 ? -2.496 -5.526 8.976 1.00 93.75 80 TRP A N 1
ATOM 639 C CA . TRP A 1 80 ? -1.044 -5.602 8.786 1.00 93.75 80 TRP A CA 1
ATOM 640 C C . TRP A 1 80 ? -0.336 -4.382 9.365 1.00 93.75 80 TRP A C 1
ATOM 642 O O . TRP A 1 80 ? 0.674 -4.546 10.037 1.00 93.75 80 TRP A O 1
ATOM 652 N N . MET A 1 81 ? -0.902 -3.188 9.166 1.00 92.69 81 MET A N 1
ATOM 653 C CA . MET A 1 81 ? -0.383 -1.951 9.751 1.00 92.69 81 MET A CA 1
ATOM 654 C C . MET A 1 81 ? -0.358 -2.027 11.280 1.00 92.69 81 MET A C 1
ATOM 656 O O . MET A 1 81 ? 0.694 -1.862 11.886 1.00 92.69 81 MET A O 1
ATOM 660 N N . LYS A 1 82 ? -1.479 -2.398 11.908 1.00 89.94 82 LYS A N 1
ATOM 661 C CA . LYS A 1 82 ? -1.579 -2.494 13.376 1.00 89.94 82 LYS A CA 1
ATOM 662 C C . LYS A 1 82 ? -0.687 -3.561 14.003 1.00 89.94 82 LYS A C 1
ATOM 664 O O . LYS A 1 82 ? -0.390 -3.471 15.188 1.00 89.94 82 LYS A O 1
ATOM 669 N N . LEU A 1 83 ? -0.330 -4.592 13.241 1.00 89.88 83 LEU A N 1
ATOM 670 C CA . LEU A 1 83 ? 0.577 -5.648 13.686 1.00 89.88 83 LEU A CA 1
ATOM 671 C C . LEU A 1 83 ? 2.049 -5.330 13.385 1.00 89.88 83 LEU A C 1
ATOM 673 O O . LEU A 1 83 ? 2.903 -6.128 13.752 1.00 89.88 83 LEU A O 1
ATOM 677 N N . GLY A 1 84 ? 2.351 -4.218 12.704 1.00 90.12 84 GLY A N 1
ATOM 678 C CA . GLY A 1 84 ? 3.711 -3.909 12.254 1.00 90.12 84 GLY A CA 1
ATOM 679 C C . GLY A 1 84 ? 4.234 -4.868 11.176 1.00 90.12 84 GLY A C 1
ATOM 680 O O . GLY A 1 84 ? 5.433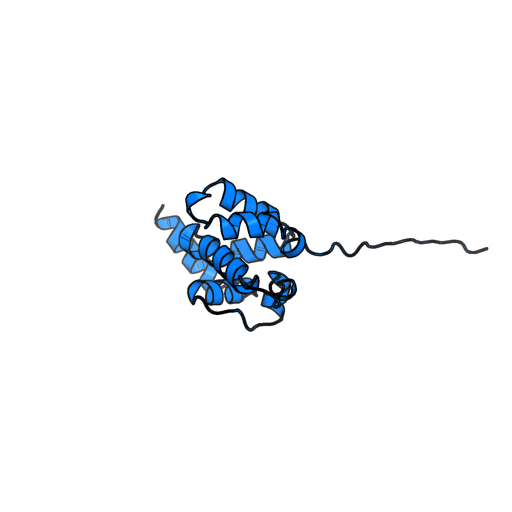 -4.955 10.968 1.00 90.12 84 GLY A O 1
ATOM 681 N N . GLU A 1 85 ? 3.348 -5.590 10.481 1.00 93.81 85 GLU A N 1
ATOM 682 C CA . GLU A 1 85 ? 3.698 -6.627 9.494 1.00 93.81 85 GLU A CA 1
ATOM 683 C C . GLU A 1 85 ? 3.507 -6.146 8.040 1.00 93.81 85 GLU A C 1
ATOM 685 O O . GLU A 1 85 ? 3.318 -6.953 7.122 1.00 93.81 85 GLU A O 1
ATOM 690 N N . LEU A 1 86 ? 3.440 -4.829 7.800 1.00 92.81 86 LEU A N 1
ATOM 691 C CA . LEU A 1 86 ? 3.153 -4.290 6.464 1.00 92.81 86 LEU A CA 1
ATOM 692 C C . LEU A 1 86 ? 4.158 -4.792 5.430 1.00 92.81 86 LEU A C 1
ATOM 694 O O . LEU A 1 86 ? 3.750 -5.299 4.383 1.00 92.81 86 LEU A O 1
ATOM 698 N N . TYR A 1 87 ? 5.451 -4.687 5.730 1.00 93.12 87 TYR A N 1
ATOM 699 C CA . TYR A 1 87 ? 6.504 -5.072 4.802 1.00 93.12 87 TYR A CA 1
ATOM 700 C C . TYR A 1 87 ? 6.429 -6.562 4.444 1.00 93.12 87 TYR A C 1
ATOM 702 O O . TYR A 1 87 ? 6.320 -6.919 3.270 1.00 93.12 87 TYR A O 1
ATOM 710 N N . GLU A 1 88 ? 6.393 -7.439 5.446 1.00 94.44 88 GLU A N 1
ATOM 711 C CA . GLU A 1 88 ? 6.408 -8.894 5.285 1.00 94.44 88 GLU A CA 1
ATOM 712 C C . GLU A 1 88 ? 5.182 -9.383 4.509 1.00 94.44 88 GLU A C 1
ATOM 714 O O . GLU A 1 88 ? 5.269 -10.269 3.651 1.00 94.44 88 GLU A O 1
ATOM 719 N N . ARG A 1 89 ? 4.012 -8.796 4.784 1.00 94.88 89 ARG A N 1
ATOM 720 C CA . ARG A 1 89 ? 2.757 -9.174 4.125 1.00 94.88 89 ARG A CA 1
ATOM 721 C C . ARG A 1 89 ? 2.716 -8.692 2.681 1.00 94.88 89 ARG A C 1
ATOM 723 O O . ARG A 1 89 ? 2.239 -9.432 1.814 1.00 94.88 89 ARG A O 1
ATOM 730 N N . ILE A 1 90 ? 3.225 -7.492 2.406 1.00 94.25 90 ILE A N 1
ATOM 731 C CA . ILE A 1 90 ? 3.340 -6.962 1.044 1.00 94.25 90 ILE A CA 1
ATOM 732 C C . ILE A 1 90 ? 4.357 -7.782 0.244 1.00 94.25 90 ILE A C 1
ATOM 734 O O . ILE A 1 90 ? 4.034 -8.218 -0.864 1.00 94.25 90 ILE A O 1
ATOM 738 N N . ASP A 1 91 ? 5.524 -8.078 0.815 1.00 94.81 91 ASP A N 1
ATOM 739 C CA . ASP A 1 91 ? 6.556 -8.916 0.200 1.00 94.81 91 ASP A CA 1
ATOM 740 C C . ASP A 1 91 ? 6.015 -10.315 -0.140 1.00 94.81 91 ASP A C 1
ATOM 742 O O . ASP A 1 91 ? 6.161 -10.793 -1.267 1.00 94.81 91 ASP A O 1
ATOM 746 N N . ALA A 1 92 ? 5.270 -10.943 0.776 1.00 94.69 92 ALA A N 1
ATOM 747 C CA . ALA A 1 92 ? 4.626 -12.229 0.516 1.00 94.69 92 ALA A CA 1
ATOM 748 C C . ALA A 1 92 ? 3.631 -12.162 -0.661 1.00 94.69 92 ALA A C 1
ATOM 750 O O . ALA A 1 92 ? 3.578 -13.075 -1.494 1.00 94.69 92 ALA A O 1
ATOM 751 N N . LYS A 1 93 ? 2.850 -11.076 -0.769 1.00 93.69 93 LYS A N 1
ATOM 752 C CA . LYS A 1 93 ? 1.911 -10.857 -1.885 1.00 93.69 93 LYS A CA 1
ATOM 753 C C . LYS A 1 93 ? 2.646 -10.622 -3.208 1.00 93.69 93 LYS A C 1
ATOM 755 O O . LYS A 1 93 ? 2.216 -11.157 -4.233 1.00 93.69 93 LYS A O 1
ATOM 760 N N . ILE A 1 94 ? 3.753 -9.882 -3.180 1.00 93.38 94 ILE A N 1
ATOM 761 C CA . ILE A 1 94 ? 4.634 -9.658 -4.330 1.00 93.38 94 ILE A CA 1
ATOM 762 C C . ILE A 1 94 ? 5.247 -10.980 -4.799 1.00 93.38 94 ILE A C 1
ATOM 764 O O . ILE A 1 94 ? 5.101 -11.327 -5.968 1.00 93.38 94 ILE A O 1
ATOM 768 N N . LYS A 1 95 ? 5.855 -11.765 -3.902 1.00 92.75 95 LYS A N 1
ATOM 769 C CA . LYS A 1 95 ? 6.470 -13.065 -4.224 1.00 92.75 95 LYS A CA 1
ATOM 770 C C . LYS A 1 95 ? 5.469 -14.061 -4.803 1.00 92.75 95 LYS A C 1
ATOM 772 O O . LYS A 1 95 ? 5.814 -14.828 -5.699 1.00 92.75 95 LYS A O 1
ATOM 777 N N . ALA A 1 96 ? 4.223 -14.033 -4.332 1.00 92.81 96 ALA A N 1
ATOM 778 C CA . ALA A 1 96 ? 3.167 -14.885 -4.867 1.00 92.81 96 ALA A CA 1
ATOM 779 C C . ALA A 1 96 ? 2.744 -14.494 -6.297 1.00 92.81 96 ALA A C 1
ATOM 781 O O . ALA A 1 96 ? 2.297 -15.357 -7.058 1.00 92.81 96 ALA A O 1
ATOM 782 N N . ARG A 1 97 ? 2.819 -13.202 -6.656 1.00 91.19 97 ARG A N 1
ATOM 783 C CA . ARG A 1 97 ? 2.331 -12.651 -7.936 1.00 91.19 97 ARG A CA 1
ATOM 784 C C . ARG A 1 97 ? 3.198 -11.483 -8.437 1.00 91.19 97 ARG A C 1
ATOM 786 O O . ARG A 1 97 ? 2.699 -10.358 -8.557 1.00 91.19 97 ARG A O 1
ATOM 793 N N . PRO A 1 98 ? 4.478 -11.725 -8.772 1.00 90.75 98 PRO A N 1
ATOM 794 C CA . PRO A 1 98 ? 5.395 -10.661 -9.180 1.00 90.75 98 PRO A CA 1
ATOM 795 C C . PRO A 1 98 ? 5.002 -10.046 -10.531 1.00 90.75 98 PRO A C 1
ATOM 797 O O . PRO A 1 98 ? 5.290 -8.882 -10.785 1.00 90.75 98 PRO A O 1
ATOM 800 N N . ASP A 1 99 ? 4.257 -10.786 -11.363 1.00 91.75 99 ASP A N 1
ATOM 801 C CA . ASP A 1 99 ? 3.715 -10.348 -12.658 1.00 91.75 99 ASP A CA 1
ATOM 802 C C . ASP A 1 99 ? 2.765 -9.142 -12.561 1.00 91.75 99 ASP A C 1
ATOM 804 O O . ASP A 1 99 ? 2.447 -8.514 -13.571 1.00 91.75 99 ASP A O 1
ATOM 808 N N . ARG A 1 100 ? 2.281 -8.824 -11.355 1.00 90.50 100 ARG A N 1
ATOM 809 C CA . ARG A 1 100 ? 1.340 -7.723 -11.107 1.00 90.50 100 ARG A CA 1
ATOM 810 C C . ARG A 1 100 ? 2.006 -6.403 -10.766 1.00 90.50 100 ARG A C 1
ATOM 812 O O . ARG A 1 100 ? 1.295 -5.412 -10.615 1.00 90.50 100 ARG A O 1
ATOM 819 N N . PHE A 1 101 ? 3.329 -6.377 -10.676 1.00 91.94 101 PHE A N 1
ATOM 820 C CA . PHE A 1 101 ? 4.092 -5.196 -10.307 1.00 91.94 101 PHE A CA 1
ATOM 821 C C . PHE A 1 101 ? 5.078 -4.840 -11.413 1.00 91.94 101 PHE A C 1
ATOM 823 O O . PHE A 1 101 ? 5.663 -5.709 -12.058 1.00 91.94 101 PHE A O 1
ATOM 830 N N . ALA A 1 102 ? 5.264 -3.541 -11.637 1.00 91.00 102 ALA A N 1
ATOM 831 C CA . ALA A 1 102 ? 6.310 -3.080 -12.532 1.00 91.00 102 ALA A CA 1
ATOM 832 C C . ALA A 1 102 ? 7.688 -3.350 -11.894 1.00 91.00 102 ALA A C 1
ATOM 834 O O . ALA A 1 102 ? 7.817 -3.213 -10.674 1.00 91.00 102 ALA A O 1
ATOM 835 N N . PRO A 1 103 ? 8.733 -3.661 -12.685 1.00 89.75 103 PRO A N 1
ATOM 836 C CA . PRO A 1 103 ? 10.086 -3.876 -12.162 1.00 89.75 103 PRO A CA 1
ATOM 837 C C . PRO A 1 103 ? 10.606 -2.703 -11.323 1.00 89.75 103 PRO A C 1
ATOM 839 O O . PRO A 1 103 ? 11.303 -2.906 -10.336 1.00 89.75 103 PRO A O 1
ATOM 842 N N . GLU A 1 104 ? 10.228 -1.479 -11.692 1.00 89.25 104 GLU A N 1
ATOM 843 C CA . GLU A 1 104 ? 10.564 -0.263 -10.948 1.00 89.25 104 GLU A CA 1
ATOM 844 C C . GLU A 1 104 ? 9.921 -0.236 -9.557 1.00 89.25 104 GLU A C 1
ATOM 846 O O . GLU A 1 104 ? 10.607 0.038 -8.580 1.00 89.25 104 GLU A O 1
ATOM 851 N N . THR A 1 105 ? 8.639 -0.604 -9.449 1.00 89.88 105 THR A N 1
ATOM 852 C CA . THR A 1 105 ? 7.931 -0.709 -8.164 1.00 89.88 105 THR A CA 1
ATOM 853 C C . THR A 1 105 ? 8.548 -1.781 -7.270 1.00 89.88 105 THR A C 1
ATOM 855 O O . THR A 1 105 ? 8.664 -1.577 -6.068 1.00 89.88 105 THR A O 1
ATOM 858 N N . LEU A 1 106 ? 8.959 -2.912 -7.852 1.00 90.06 106 LEU A N 1
ATOM 859 C CA . LEU A 1 106 ? 9.613 -3.997 -7.117 1.00 90.06 106 LEU A CA 1
ATOM 860 C C . LEU A 1 106 ? 10.980 -3.577 -6.575 1.00 90.06 106 LEU A C 1
ATOM 862 O O . LEU A 1 106 ? 11.280 -3.836 -5.413 1.00 90.06 106 LEU A O 1
ATOM 866 N N . ARG A 1 107 ? 11.793 -2.916 -7.409 1.00 90.69 107 ARG A N 1
ATOM 867 C CA . ARG A 1 107 ? 13.097 -2.390 -6.994 1.00 90.69 107 ARG A CA 1
ATOM 868 C C . ARG A 1 107 ? 12.933 -1.358 -5.882 1.00 90.69 107 ARG A C 1
ATOM 870 O O . ARG A 1 107 ? 13.570 -1.494 -4.847 1.00 90.69 107 ARG A O 1
ATOM 877 N N . TRP A 1 108 ? 12.032 -0.395 -6.073 1.00 90.56 108 TRP A N 1
ATOM 878 C CA . TRP A 1 108 ? 11.766 0.641 -5.080 1.00 90.56 108 TRP A CA 1
ATOM 879 C C . TRP A 1 108 ? 11.301 0.046 -3.747 1.00 90.56 108 TRP A C 1
ATOM 881 O O . TRP A 1 108 ? 11.816 0.431 -2.705 1.00 90.56 108 TRP A O 1
ATOM 891 N N . PHE A 1 109 ? 10.388 -0.932 -3.768 1.00 91.62 109 PHE A N 1
ATOM 892 C CA . PHE A 1 109 ? 9.918 -1.602 -2.552 1.00 91.62 109 PHE A CA 1
ATOM 893 C C . PHE A 1 109 ? 11.061 -2.276 -1.778 1.00 91.62 109 PHE A C 1
ATOM 895 O O . PHE A 1 109 ? 11.117 -2.159 -0.559 1.00 91.62 109 PHE A O 1
ATOM 902 N N . ALA A 1 110 ? 11.993 -2.930 -2.479 1.00 90.56 110 ALA A N 1
ATOM 903 C CA . ALA A 1 110 ? 13.156 -3.563 -1.857 1.00 90.56 110 ALA A CA 1
ATOM 904 C C . ALA A 1 110 ? 14.175 -2.549 -1.298 1.00 90.56 110 ALA A C 1
ATOM 906 O O . ALA A 1 110 ? 14.860 -2.844 -0.325 1.00 90.56 110 ALA A O 1
ATOM 907 N N . GLU A 1 111 ? 14.290 -1.367 -1.908 1.00 89.81 111 GLU A N 1
ATOM 908 C CA . GLU A 1 111 ? 15.205 -0.300 -1.474 1.00 89.81 111 GLU A CA 1
ATOM 909 C C . GLU A 1 111 ? 14.630 0.553 -0.327 1.00 89.81 111 GLU A C 1
ATOM 911 O O . GLU A 1 111 ? 15.389 1.204 0.387 1.00 89.81 111 GLU A O 1
ATOM 916 N N . ASN A 1 112 ? 13.307 0.538 -0.131 1.00 89.44 112 ASN A N 1
ATOM 917 C CA . ASN A 1 112 ? 12.584 1.412 0.800 1.00 89.44 112 ASN A CA 1
ATOM 918 C C . ASN A 1 112 ? 11.837 0.624 1.890 1.00 89.44 112 ASN A C 1
ATOM 920 O O . ASN A 1 112 ? 10.730 0.982 2.284 1.00 89.44 112 ASN A O 1
ATOM 924 N N . GLU A 1 113 ? 12.442 -0.447 2.408 1.00 89.38 113 GLU A N 1
ATOM 925 C CA . GLU 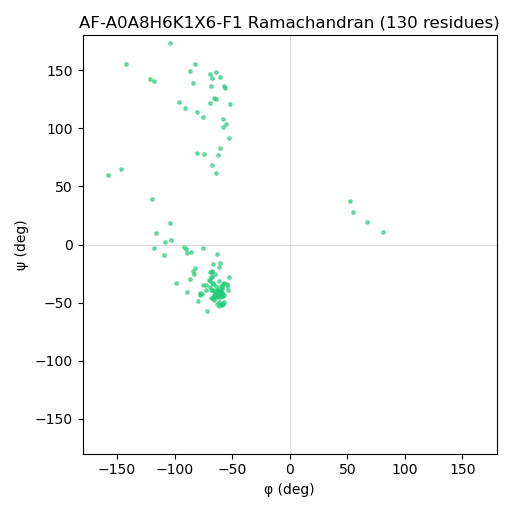A 1 113 ? 11.877 -1.263 3.497 1.00 89.38 113 GLU A CA 1
ATOM 926 C C . GLU A 1 113 ? 11.520 -0.428 4.742 1.00 89.38 113 GLU A C 1
ATOM 928 O O . GLU A 1 113 ? 10.483 -0.656 5.365 1.00 89.38 113 GLU A O 1
ATOM 933 N N . ALA A 1 114 ? 12.320 0.598 5.047 1.00 85.94 114 ALA A N 1
ATOM 934 C CA . ALA A 1 114 ? 12.097 1.516 6.166 1.00 85.94 114 ALA A CA 1
ATOM 935 C C . ALA A 1 114 ? 10.781 2.313 6.073 1.00 85.94 114 ALA A C 1
ATOM 937 O O . ALA A 1 114 ? 10.288 2.786 7.085 1.00 85.94 114 ALA A O 1
ATOM 938 N N . VAL A 1 115 ? 10.175 2.435 4.885 1.00 87.62 115 VAL A N 1
ATOM 939 C CA . VAL A 1 115 ? 8.877 3.113 4.710 1.00 87.62 115 VAL A CA 1
ATOM 940 C C . VAL A 1 115 ? 7.723 2.322 5.341 1.00 87.62 115 VAL A C 1
ATOM 942 O O . VAL A 1 115 ? 6.683 2.891 5.661 1.00 87.62 115 VAL A O 1
ATOM 945 N N . PHE A 1 116 ? 7.888 1.006 5.500 1.00 87.00 116 PHE A N 1
ATOM 946 C CA . PHE A 1 116 ? 6.833 0.087 5.942 1.00 87.00 116 PHE A CA 1
ATOM 947 C C . PHE A 1 116 ? 7.042 -0.461 7.3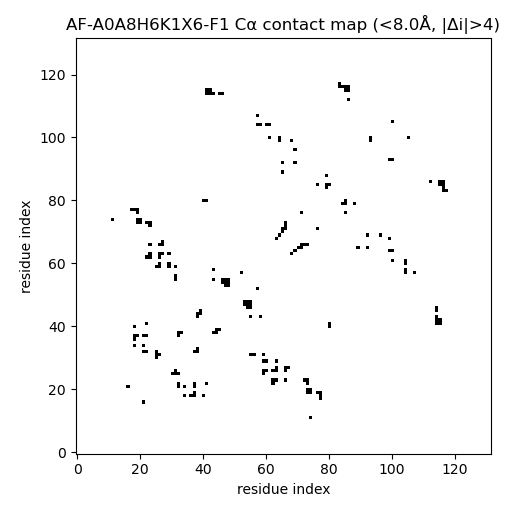49 1.00 87.00 116 PHE A C 1
ATOM 949 O O . PHE A 1 116 ? 6.155 -1.141 7.868 1.00 87.00 116 PHE A O 1
ATOM 956 N N . LYS A 1 117 ? 8.212 -0.217 7.938 1.00 82.12 117 LYS A N 1
ATOM 957 C CA . LYS A 1 117 ? 8.509 -0.614 9.306 1.00 82.12 117 LYS A CA 1
ATOM 958 C C . LYS A 1 117 ? 8.254 0.588 10.203 1.00 82.12 117 LYS A C 1
ATOM 960 O O . LYS A 1 117 ? 8.856 1.629 9.946 1.00 82.12 117 LYS A O 1
ATOM 965 N N . PRO A 1 118 ? 7.374 0.481 11.211 1.00 65.69 118 PRO A N 1
ATOM 966 C CA . PRO A 1 118 ? 7.346 1.501 12.245 1.00 65.69 118 PRO A CA 1
ATOM 967 C C . PRO A 1 118 ? 8.759 1.585 12.830 1.00 65.69 118 PRO A C 1
ATOM 969 O O . PRO A 1 118 ? 9.391 0.548 13.041 1.00 65.69 118 PRO A O 1
ATOM 972 N N . GLU A 1 119 ? 9.286 2.795 13.026 1.00 61.09 119 GLU A N 1
ATOM 973 C CA . GLU A 1 119 ? 10.462 2.946 13.878 1.00 61.09 119 GLU A CA 1
ATOM 974 C C . GLU A 1 119 ? 10.051 2.368 15.231 1.00 61.09 119 GLU A C 1
ATOM 976 O O . GLU A 1 119 ? 9.188 2.934 15.904 1.00 61.09 119 GLU A O 1
ATOM 981 N N . ASP A 1 120 ? 10.588 1.196 15.580 1.00 53.34 120 ASP A N 1
ATOM 982 C CA . ASP A 1 120 ? 10.551 0.718 16.950 1.00 53.34 120 ASP A CA 1
ATOM 983 C C . ASP A 1 120 ? 11.184 1.850 17.753 1.00 53.34 120 ASP A C 1
ATOM 985 O O . ASP A 1 120 ? 12.389 2.098 17.666 1.00 53.34 120 ASP A O 1
ATOM 989 N N . SER A 1 121 ? 10.350 2.623 18.446 1.00 46.66 121 SER A N 1
ATOM 990 C CA . SER A 1 121 ? 10.819 3.504 19.493 1.00 46.66 121 SER A CA 1
ATOM 991 C C . SER A 1 121 ? 11.520 2.582 20.470 1.00 46.66 121 SER A C 1
ATOM 993 O O . SER A 1 121 ? 10.867 1.828 21.188 1.00 46.66 121 SER A O 1
ATOM 995 N N . ASP A 1 122 ? 12.844 2.575 20.375 1.00 46.31 122 ASP A N 1
ATOM 996 C CA . ASP A 1 122 ? 13.776 1.952 21.291 1.00 46.31 122 ASP A CA 1
ATOM 997 C C . ASP A 1 122 ? 13.403 2.491 22.680 1.00 46.31 122 ASP A C 1
ATOM 999 O O . ASP A 1 122 ? 13.809 3.591 23.069 1.00 46.31 122 ASP A O 1
ATOM 1003 N N . ASP A 1 123 ? 12.517 1.766 23.376 1.00 49.00 123 ASP A N 1
ATOM 1004 C CA . ASP A 1 123 ? 12.280 1.862 24.813 1.00 49.00 123 ASP A CA 1
ATOM 1005 C C . ASP A 1 123 ? 13.608 1.475 25.468 1.00 49.00 123 ASP A C 1
ATOM 1007 O O . ASP A 1 123 ? 13.833 0.367 25.957 1.00 49.00 123 ASP A O 1
ATOM 1011 N N . SER A 1 124 ? 14.530 2.431 25.426 1.00 50.62 124 SER A N 1
ATOM 1012 C CA . SER A 1 124 ? 15.647 2.554 26.338 1.00 50.62 124 SER A CA 1
ATOM 1013 C C . SER A 1 124 ? 15.062 2.900 27.707 1.00 50.62 124 SER A C 1
ATOM 1015 O O . SER A 1 124 ? 15.245 3.988 28.249 1.00 50.62 124 SER A O 1
ATOM 1017 N N . ASP A 1 125 ? 14.360 1.920 28.282 1.00 52.56 125 ASP A N 1
ATOM 1018 C CA . ASP A 1 125 ? 14.241 1.710 29.719 1.00 52.56 125 ASP A CA 1
ATOM 1019 C C . ASP A 1 125 ? 15.646 1.374 30.266 1.00 52.56 125 ASP A C 1
ATOM 1021 O O . ASP A 1 125 ? 15.897 0.305 30.826 1.00 52.56 125 ASP A O 1
ATOM 1025 N N . ASP A 1 126 ? 16.596 2.304 30.121 1.00 55.22 126 ASP A N 1
ATOM 1026 C CA . ASP A 1 126 ? 17.753 2.377 31.005 1.00 55.22 126 ASP A CA 1
ATOM 1027 C C . ASP A 1 126 ? 17.247 2.944 32.334 1.00 55.22 126 ASP A C 1
ATOM 1029 O O . ASP A 1 126 ? 17.378 4.123 32.676 1.00 55.22 126 ASP A O 1
ATOM 1033 N N . MET A 1 127 ? 16.609 2.050 33.088 1.00 60.84 127 MET A N 1
ATOM 1034 C CA . MET A 1 127 ? 16.508 2.147 34.530 1.00 60.84 127 MET A CA 1
ATOM 1035 C C . MET A 1 127 ? 17.921 2.112 35.125 1.00 60.84 127 MET A C 1
ATOM 1037 O O . MET A 1 127 ? 18.366 1.072 35.610 1.00 60.84 127 MET A O 1
ATOM 1041 N N . ASP A 1 128 ? 18.608 3.251 35.166 1.00 64.31 128 ASP A N 1
ATOM 1042 C CA . ASP A 1 128 ? 19.692 3.438 36.133 1.00 64.31 128 ASP A CA 1
ATOM 1043 C C . ASP A 1 128 ? 19.065 3.819 37.480 1.00 64.31 128 ASP A C 1
ATOM 1045 O O . ASP A 1 128 ? 18.931 4.982 37.862 1.00 64.31 128 ASP A O 1
ATOM 1049 N N . SER A 1 129 ? 18.565 2.790 38.168 1.00 66.62 129 SER A N 1
ATOM 1050 C CA . SER A 1 129 ? 18.302 2.855 39.601 1.00 66.62 129 SER A CA 1
ATOM 1051 C C . SER A 1 129 ? 19.641 2.768 40.324 1.00 66.62 129 SER A C 1
ATOM 1053 O O . SER A 1 129 ? 20.257 1.705 40.358 1.00 66.62 129 SER A O 1
ATOM 1055 N N . GLY A 1 130 ? 20.062 3.874 40.929 1.00 62.44 130 GLY A N 1
ATOM 1056 C CA . GLY A 1 130 ? 21.284 3.943 41.718 1.00 62.44 130 GLY A CA 1
ATOM 1057 C C . GLY A 1 130 ? 21.269 5.104 42.703 1.00 62.44 130 GLY A C 1
ATOM 1058 O O . GLY A 1 130 ? 22.112 5.989 42.622 1.00 62.44 130 GLY A O 1
ATOM 1059 N N . ASP A 1 131 ? 20.290 5.109 43.611 1.00 64.12 131 ASP A N 1
ATOM 1060 C CA . ASP A 1 131 ? 20.447 5.726 44.931 1.00 64.12 131 ASP A CA 1
ATOM 1061 C C . ASP A 1 131 ? 21.722 5.168 45.595 1.00 64.12 131 ASP A C 1
ATOM 1063 O O . ASP A 1 131 ? 21.802 3.957 45.797 1.00 64.12 131 ASP A O 1
ATOM 1067 N N . GLU A 1 132 ? 22.679 6.040 45.935 1.00 57.84 132 GLU A N 1
ATOM 1068 C CA . GLU A 1 132 ? 23.425 6.080 47.213 1.00 57.84 132 GLU A CA 1
ATOM 1069 C C . GLU A 1 132 ? 24.230 7.387 47.360 1.00 57.84 132 GLU A C 1
ATOM 1071 O O . GLU A 1 132 ? 25.001 7.748 46.440 1.00 57.84 132 GLU A O 1
#

Organism: NCBI:txid2175873